Protein AF-A0A820SGH7-F1 (afdb_monomer_lite)

Structure (mmCIF, N/CA/C/O backbone):
data_AF-A0A820SGH7-F1
#
_entry.id   AF-A0A820SGH7-F1
#
loop_
_atom_site.group_PDB
_atom_site.id
_atom_site.type_symbol
_atom_site.label_atom_id
_atom_site.label_alt_id
_atom_site.label_comp_id
_atom_site.label_asym_id
_atom_site.label_entity_id
_atom_site.label_seq_id
_atom_site.pdbx_PDB_ins_code
_atom_site.Cartn_x
_atom_site.Cartn_y
_atom_site.Cartn_z
_atom_site.occupancy
_atom_site.B_iso_or_equiv
_atom_site.auth_seq_id
_atom_site.auth_comp_id
_atom_site.auth_asym_id
_atom_site.auth_atom_id
_atom_site.pdbx_PDB_model_num
ATOM 1 N N . SER A 1 1 ? 9.486 -4.014 30.009 1.00 70.88 1 SER A N 1
ATOM 2 C CA . SER A 1 1 ? 9.478 -5.136 29.054 1.00 70.88 1 SER A CA 1
ATOM 3 C C . SER A 1 1 ? 8.187 -5.031 28.277 1.00 70.88 1 SER A C 1
ATOM 5 O O . SER A 1 1 ? 7.149 -5.001 28.927 1.00 70.88 1 SER A O 1
ATOM 7 N N . TYR A 1 2 ? 8.236 -4.876 26.955 1.00 77.94 2 TYR A N 1
ATOM 8 C CA . TYR A 1 2 ? 7.022 -4.966 26.140 1.00 77.94 2 TYR A CA 1
ATOM 9 C C . TYR A 1 2 ? 6.611 -6.437 26.050 1.00 77.94 2 TYR A C 1
ATOM 11 O O . TYR A 1 2 ? 7.477 -7.302 25.903 1.00 77.94 2 TYR A O 1
ATOM 19 N N . SER A 1 3 ? 5.318 -6.728 26.197 1.00 92.56 3 SER A N 1
ATOM 20 C CA . SER A 1 3 ? 4.805 -8.068 25.912 1.00 92.56 3 SER A CA 1
ATOM 21 C C . SER A 1 3 ? 4.845 -8.329 24.403 1.00 92.56 3 SER A C 1
ATOM 23 O O . SER A 1 3 ? 4.963 -7.395 23.605 1.00 92.56 3 SER A O 1
ATOM 25 N N . GLN A 1 4 ? 4.775 -9.598 24.001 1.00 91.12 4 GLN A N 1
ATOM 26 C CA . GLN A 1 4 ? 4.733 -9.949 22.578 1.00 91.12 4 GLN A CA 1
ATOM 27 C C . GLN A 1 4 ? 3.484 -9.369 21.910 1.00 91.12 4 GLN A C 1
ATOM 29 O O . GLN A 1 4 ? 3.560 -8.884 20.785 1.00 91.12 4 GLN A O 1
ATOM 34 N N . GLU A 1 5 ? 2.370 -9.351 22.635 1.00 90.00 5 GLU A N 1
ATOM 35 C CA . GLU A 1 5 ? 1.099 -8.786 22.195 1.00 90.00 5 GLU A CA 1
ATOM 36 C C . GLU A 1 5 ? 1.243 -7.292 21.888 1.00 90.00 5 GLU A C 1
ATOM 38 O O . GLU A 1 5 ? 0.866 -6.863 20.802 1.00 90.00 5 GLU A O 1
ATOM 43 N N . ASN A 1 6 ? 1.895 -6.526 22.773 1.00 91.50 6 ASN A N 1
ATOM 44 C CA . ASN A 1 6 ? 2.120 -5.095 22.557 1.00 91.50 6 ASN A CA 1
ATOM 45 C C . ASN A 1 6 ? 3.011 -4.829 21.333 1.00 91.50 6 ASN A C 1
ATOM 47 O O . ASN A 1 6 ? 2.828 -3.835 20.641 1.00 91.50 6 ASN A O 1
ATOM 51 N N . ILE A 1 7 ? 3.988 -5.701 21.056 1.00 89.56 7 ILE A N 1
ATOM 52 C CA . ILE A 1 7 ? 4.862 -5.562 19.880 1.00 89.56 7 ILE A CA 1
ATOM 53 C C . ILE A 1 7 ? 4.081 -5.836 18.589 1.00 89.56 7 ILE A C 1
ATOM 55 O O . ILE A 1 7 ? 4.257 -5.124 17.604 1.00 89.56 7 ILE A O 1
ATOM 59 N N . ILE A 1 8 ? 3.223 -6.858 18.579 1.00 87.25 8 ILE A N 1
ATOM 60 C CA . ILE A 1 8 ? 2.391 -7.188 17.414 1.00 87.25 8 ILE A CA 1
ATOM 61 C C . ILE A 1 8 ? 1.393 -6.060 17.140 1.00 87.25 8 ILE A C 1
ATOM 63 O O . ILE A 1 8 ? 1.259 -5.629 15.995 1.00 87.25 8 ILE A O 1
ATOM 67 N N . GLU A 1 9 ? 0.738 -5.555 18.187 1.00 88.50 9 GLU A N 1
ATOM 68 C CA . GLU A 1 9 ? -0.188 -4.426 18.091 1.00 88.50 9 GLU A CA 1
ATOM 69 C C . GLU A 1 9 ? 0.502 -3.174 17.538 1.00 88.50 9 GLU A C 1
ATOM 71 O O . GLU A 1 9 ? -0.051 -2.508 16.663 1.00 88.50 9 GLU A O 1
ATOM 76 N N . GLU A 1 10 ? 1.733 -2.896 17.970 1.00 91.19 10 GLU A N 1
ATOM 77 C CA . GLU A 1 10 ? 2.535 -1.779 17.464 1.00 91.19 10 GLU A CA 1
ATOM 78 C C . GLU A 1 10 ? 2.912 -1.951 15.983 1.00 91.19 10 GLU A C 1
ATOM 80 O O . GLU A 1 10 ? 2.789 -1.018 15.191 1.00 91.19 10 GLU A O 1
ATOM 85 N N . ILE A 1 11 ? 3.323 -3.151 15.560 1.00 89.44 11 ILE A N 1
ATOM 86 C CA . ILE A 1 11 ? 3.648 -3.428 14.148 1.00 89.44 11 ILE A CA 1
ATOM 87 C C . ILE A 1 11 ? 2.409 -3.243 13.259 1.00 89.44 11 ILE A C 1
ATOM 89 O O . ILE A 1 11 ? 2.489 -2.651 12.180 1.00 89.44 11 ILE A O 1
ATOM 93 N N . HIS A 1 12 ? 1.249 -3.719 13.711 1.00 88.81 12 HIS A N 1
ATOM 94 C CA . HIS A 1 12 ? -0.010 -3.540 12.989 1.00 88.81 12 HIS A CA 1
ATOM 95 C C . HIS A 1 12 ? -0.413 -2.063 12.932 1.00 88.81 12 HIS A C 1
ATOM 97 O O . HIS A 1 12 ? -0.755 -1.545 11.867 1.00 88.81 12 HIS A O 1
ATOM 103 N N . SER A 1 13 ? -0.351 -1.379 14.073 1.00 90.38 13 SER A N 1
ATOM 104 C CA . SER A 1 13 ? -0.767 0.016 14.200 1.00 90.38 13 SER A CA 1
ATOM 105 C C . SER A 1 13 ? 0.121 0.956 13.398 1.00 90.38 13 SER A C 1
ATOM 107 O O . SER A 1 13 ? -0.417 1.843 12.739 1.00 90.38 13 SER A O 1
ATOM 109 N N . SER A 1 14 ? 1.437 0.730 13.390 1.00 92.62 14 SER A N 1
ATOM 110 C CA . SER A 1 14 ? 2.383 1.515 12.589 1.00 92.62 14 SER A CA 1
ATOM 111 C C . SER A 1 14 ? 2.150 1.316 11.093 1.00 92.62 14 SER A C 1
ATOM 113 O O . SER A 1 14 ? 2.023 2.295 10.375 1.00 92.62 14 SER A O 1
ATOM 115 N N . THR A 1 15 ? 1.940 0.080 10.625 1.00 91.88 15 THR A N 1
ATOM 116 C CA . THR A 1 15 ? 1.618 -0.184 9.206 1.00 91.88 15 THR A CA 1
ATOM 117 C C . THR A 1 15 ? 0.352 0.556 8.749 1.00 91.88 15 THR A C 1
ATOM 119 O O . THR A 1 15 ? 0.287 1.080 7.638 1.00 91.88 15 THR A O 1
ATOM 122 N N . ILE A 1 16 ? -0.679 0.596 9.599 1.00 92.69 16 ILE A N 1
ATOM 123 C CA . ILE A 1 16 ? -1.921 1.326 9.312 1.00 92.69 16 ILE A CA 1
ATOM 124 C C . ILE A 1 16 ? -1.690 2.836 9.346 1.00 92.69 16 ILE A C 1
ATOM 126 O O . ILE A 1 16 ? -2.223 3.537 8.490 1.00 92.69 16 ILE A O 1
ATOM 130 N N . ALA A 1 17 ? -0.938 3.328 10.333 1.00 93.50 17 ALA A N 1
ATOM 131 C CA . ALA A 1 17 ? -0.625 4.745 10.470 1.00 93.50 17 ALA A CA 1
ATOM 132 C C . ALA A 1 17 ? 0.118 5.259 9.233 1.00 93.50 17 ALA A C 1
ATOM 134 O O . ALA A 1 17 ? -0.384 6.170 8.597 1.00 93.50 17 ALA A O 1
ATOM 135 N N . GLU A 1 18 ? 1.190 4.588 8.812 1.00 94.31 18 GLU A N 1
ATOM 136 C CA . GLU A 1 18 ? 1.958 4.913 7.598 1.00 94.31 18 GLU A CA 1
ATOM 137 C C . GLU A 1 18 ? 1.061 4.960 6.351 1.00 94.31 18 GLU A C 1
ATOM 139 O O . GLU A 1 18 ? 1.111 5.886 5.549 1.00 94.31 18 GLU A O 1
ATOM 144 N N . CYS A 1 19 ? 0.146 3.993 6.201 1.00 93.12 19 CYS A N 1
ATOM 145 C CA . CYS A 1 19 ? -0.798 4.003 5.085 1.00 93.12 19 CYS A CA 1
ATOM 146 C C . CYS A 1 19 ? -1.718 5.237 5.109 1.00 93.12 19 CYS A C 1
ATOM 148 O O . CYS A 1 19 ? -1.980 5.822 4.057 1.00 93.12 19 CYS A O 1
ATOM 150 N N . VAL A 1 20 ? -2.216 5.637 6.280 1.00 94.50 20 VAL A N 1
ATOM 151 C CA . VAL A 1 20 ? -3.072 6.825 6.445 1.00 94.50 20 VAL A CA 1
ATOM 152 C C . VAL A 1 20 ? -2.278 8.112 6.225 1.00 94.50 20 VAL A C 1
ATOM 154 O O . VAL A 1 20 ? -2.748 8.989 5.500 1.00 94.50 20 VAL A O 1
ATOM 157 N N . ASP A 1 21 ? -1.088 8.197 6.802 1.00 95.06 21 ASP A N 1
ATOM 158 C CA . ASP A 1 21 ? -0.222 9.374 6.810 1.00 95.06 21 ASP A CA 1
ATOM 159 C C . ASP A 1 21 ? 0.335 9.694 5.419 1.00 95.06 21 ASP A C 1
ATOM 161 O O . ASP A 1 21 ? 0.454 10.870 5.070 1.00 95.06 21 ASP A O 1
ATOM 165 N N . GLU A 1 22 ? 0.549 8.670 4.590 1.00 94.50 22 GLU A N 1
ATOM 166 C CA . GLU A 1 22 ? 1.011 8.808 3.207 1.00 94.50 22 GLU A CA 1
ATOM 167 C C . GLU A 1 22 ? -0.153 8.999 2.214 1.00 94.50 22 GLU A C 1
ATOM 169 O O . GLU A 1 22 ? -0.116 9.852 1.320 1.00 94.50 22 GLU A O 1
ATOM 174 N N . THR A 1 23 ? -1.236 8.218 2.356 1.00 94.56 23 THR A N 1
ATOM 175 C CA . THR A 1 23 ? -2.300 8.153 1.329 1.00 94.56 23 THR A CA 1
ATOM 176 C C . THR A 1 23 ? -3.552 8.968 1.638 1.00 94.56 23 THR A C 1
ATOM 178 O O . THR A 1 23 ? -4.398 9.148 0.757 1.00 94.56 23 THR A O 1
ATOM 181 N N . ASN A 1 24 ? -3.697 9.455 2.873 1.00 95.00 24 ASN A N 1
ATOM 182 C CA . ASN A 1 24 ? -4.908 10.105 3.383 1.00 95.00 24 ASN A CA 1
ATOM 183 C C . ASN A 1 24 ? -6.170 9.214 3.317 1.00 95.00 24 ASN A C 1
ATOM 185 O O . ASN A 1 24 ? -7.301 9.715 3.250 1.00 95.00 24 ASN A O 1
ATOM 189 N N . VAL A 1 25 ? -6.000 7.886 3.280 1.00 94.19 25 VAL A N 1
ATOM 190 C CA . VAL A 1 25 ? -7.117 6.931 3.321 1.00 94.19 25 VAL A CA 1
ATOM 191 C C . VAL A 1 25 ? -7.883 7.076 4.638 1.00 94.19 25 VAL A C 1
ATOM 193 O O . VAL A 1 25 ? -7.297 7.249 5.704 1.00 94.19 25 VAL A O 1
ATOM 196 N N . ASP A 1 26 ? -9.215 6.991 4.590 1.00 92.81 26 ASP A N 1
ATOM 197 C CA . ASP A 1 26 ? -10.008 6.974 5.820 1.00 92.81 26 ASP A CA 1
ATOM 198 C C . ASP A 1 26 ? -9.708 5.685 6.591 1.00 92.81 26 ASP A C 1
ATOM 200 O O . ASP A 1 26 ? -9.964 4.588 6.087 1.00 92.81 26 ASP A O 1
ATOM 204 N N . ARG A 1 27 ? -9.201 5.804 7.823 1.00 91.56 27 ARG A N 1
ATOM 205 C CA . ARG A 1 27 ? -8.889 4.652 8.679 1.00 91.56 27 ARG A CA 1
ATOM 206 C C . ARG A 1 27 ? -10.085 3.712 8.843 1.00 91.56 27 ARG A C 1
ATOM 208 O O . ARG A 1 27 ? -9.890 2.503 8.879 1.00 91.56 27 ARG A O 1
ATOM 215 N N . ASN A 1 28 ? -11.311 4.236 8.877 1.00 92.00 28 ASN A N 1
ATOM 216 C CA . ASN A 1 28 ? -12.525 3.420 9.010 1.00 92.00 28 ASN A CA 1
ATOM 217 C C . ASN A 1 28 ? -12.874 2.642 7.734 1.00 92.00 28 ASN A C 1
ATOM 219 O O . ASN A 1 28 ? -13.676 1.712 7.777 1.00 92.00 28 ASN A O 1
ATOM 223 N N . SER A 1 29 ? -12.294 3.018 6.593 1.00 92.81 29 SER A N 1
ATOM 224 C CA . SER A 1 29 ? -12.441 2.268 5.344 1.00 92.81 29 SER A CA 1
ATOM 225 C C . SER A 1 29 ? -11.508 1.061 5.266 1.00 92.81 29 SER A C 1
ATOM 227 O O . SER A 1 29 ? -11.745 0.165 4.453 1.00 92.81 29 SER A O 1
ATOM 229 N N . LEU A 1 30 ? -10.449 1.026 6.086 1.00 91.00 30 LEU A N 1
ATOM 230 C CA . LEU A 1 30 ? -9.514 -0.090 6.141 1.00 91.00 30 LEU A CA 1
ATOM 231 C C . LEU A 1 30 ? -10.194 -1.286 6.811 1.00 91.00 30 LEU A C 1
ATOM 233 O O . LEU A 1 30 ? -10.670 -1.215 7.940 1.00 91.00 30 LEU A O 1
ATOM 237 N N . LEU A 1 31 ? -10.222 -2.417 6.114 1.00 85.12 31 LEU A N 1
ATOM 238 C CA . LEU A 1 31 ? -10.896 -3.643 6.543 1.00 85.12 31 LEU A CA 1
ATOM 239 C C . LEU A 1 31 ? -9.997 -4.469 7.478 1.00 85.12 31 LEU A C 1
ATOM 241 O O . LEU A 1 31 ? -9.745 -5.650 7.228 1.00 85.12 31 LEU A O 1
ATOM 245 N N . VAL A 1 32 ? -9.486 -3.836 8.538 1.00 76.69 32 VAL A N 1
ATOM 246 C CA . VAL A 1 32 ? -8.403 -4.361 9.389 1.00 76.69 32 VAL A CA 1
ATOM 247 C C . VAL A 1 32 ? -8.754 -5.724 9.999 1.00 76.69 32 VAL A C 1
ATOM 249 O O . VAL A 1 32 ? -7.968 -6.660 9.883 1.00 76.69 32 VAL A O 1
ATOM 252 N N . ASP A 1 33 ? -9.969 -5.882 10.528 1.00 70.38 33 ASP A N 1
ATOM 253 C CA . ASP A 1 33 ? -10.383 -7.092 11.261 1.00 70.38 33 ASP A CA 1
ATOM 254 C C . ASP A 1 33 ? -10.600 -8.334 10.381 1.00 70.38 33 ASP A C 1
ATOM 256 O O . ASP A 1 33 ? -10.635 -9.457 10.879 1.00 70.38 33 ASP A O 1
ATOM 260 N N . SER A 1 34 ? -10.775 -8.157 9.069 1.00 63.91 34 SER A N 1
ATOM 261 C CA . SER A 1 34 ? -11.096 -9.259 8.144 1.00 63.91 34 SER A CA 1
ATOM 262 C C . SER A 1 34 ? -10.057 -9.469 7.049 1.00 63.91 34 SER A C 1
ATOM 264 O O . SER A 1 34 ? -10.140 -10.445 6.304 1.00 63.91 34 SER A O 1
ATOM 266 N N . SER A 1 35 ? -9.125 -8.526 6.894 1.00 66.50 35 SER A N 1
ATOM 267 C CA . SER A 1 35 ? -8.295 -8.427 5.694 1.00 66.50 35 SER A CA 1
ATOM 268 C C . SER A 1 35 ? -6.878 -7.905 5.935 1.00 66.50 35 SER A C 1
ATOM 270 O O . SER A 1 35 ? -6.151 -7.760 4.954 1.00 66.50 35 SER A O 1
ATOM 272 N N . PHE A 1 36 ? -6.472 -7.628 7.181 1.00 79.44 36 PHE A N 1
ATOM 273 C CA . PHE A 1 36 ? -5.064 -7.389 7.498 1.00 79.44 36 PHE A CA 1
ATOM 274 C C . PHE A 1 36 ? -4.351 -8.722 7.696 1.00 79.44 36 PHE A C 1
ATOM 276 O O . PHE A 1 36 ? -4.705 -9.499 8.583 1.00 79.44 36 PHE A O 1
ATOM 283 N N . TYR A 1 37 ? -3.327 -8.990 6.896 1.00 81.56 37 TYR A N 1
ATOM 284 C CA . TYR A 1 37 ? -2.474 -10.153 7.112 1.00 81.56 37 TYR A CA 1
ATOM 285 C C . TYR A 1 37 ? -1.047 -9.888 6.650 1.00 81.56 37 TYR A C 1
ATOM 287 O O . TYR A 1 37 ? -0.808 -9.214 5.645 1.00 81.56 37 TYR A O 1
ATOM 295 N N . VAL A 1 38 ? -0.098 -10.451 7.397 1.00 84.81 38 VAL A N 1
ATOM 296 C CA . VAL A 1 38 ? 1.318 -10.455 7.032 1.00 84.81 38 VAL A CA 1
ATOM 297 C C . VAL A 1 38 ? 1.510 -11.424 5.868 1.00 84.81 38 VAL A C 1
ATOM 299 O O . VAL A 1 38 ? 1.183 -12.606 5.970 1.00 84.81 38 VAL A O 1
ATOM 302 N N . LEU A 1 39 ? 2.039 -10.916 4.759 1.00 84.88 39 LEU A N 1
ATOM 303 C CA . LEU A 1 39 ? 2.363 -11.678 3.556 1.00 84.88 39 LEU A CA 1
ATOM 304 C C . LEU A 1 39 ? 3.708 -12.389 3.701 1.00 84.88 39 LEU A C 1
ATOM 306 O O . LEU A 1 39 ? 3.828 -13.578 3.412 1.00 84.88 39 LEU A O 1
ATOM 310 N N . ALA A 1 40 ? 4.736 -11.651 4.119 1.00 83.00 40 ALA A N 1
ATOM 311 C CA . ALA A 1 40 ? 6.094 -12.161 4.247 1.00 83.00 40 ALA A CA 1
ATOM 312 C C . ALA A 1 40 ? 6.958 -11.268 5.135 1.00 83.00 40 ALA A C 1
ATOM 314 O O . ALA A 1 40 ? 6.634 -10.120 5.420 1.00 83.00 40 ALA A O 1
ATOM 315 N N . ILE A 1 41 ? 8.118 -11.806 5.504 1.00 86.56 41 ILE A N 1
ATOM 316 C CA . ILE A 1 41 ? 9.245 -11.017 5.991 1.00 86.56 41 ILE A CA 1
ATOM 317 C C . ILE A 1 41 ? 10.313 -11.052 4.902 1.00 86.56 41 ILE A C 1
ATOM 319 O O . ILE A 1 41 ? 10.863 -12.114 4.596 1.00 86.56 41 ILE A O 1
ATOM 323 N N . THR A 1 42 ? 10.593 -9.901 4.301 1.00 85.19 42 THR A N 1
ATOM 324 C CA . THR A 1 42 ? 11.603 -9.755 3.247 1.00 85.19 42 THR A CA 1
ATOM 325 C C . THR A 1 42 ? 12.881 -9.152 3.827 1.00 85.19 42 THR A C 1
ATOM 327 O O . THR A 1 42 ? 12.880 -8.583 4.917 1.00 85.19 42 THR A O 1
ATOM 330 N N . ARG A 1 43 ? 14.017 -9.315 3.140 1.00 85.31 43 ARG A N 1
ATOM 331 C CA . ARG A 1 43 ? 15.284 -8.670 3.515 1.00 85.31 43 ARG A CA 1
ATOM 332 C C . ARG A 1 43 ? 15.845 -7.928 2.322 1.00 85.31 43 ARG A C 1
ATOM 334 O O . ARG A 1 43 ? 16.131 -8.539 1.293 1.00 85.31 43 ARG A O 1
ATOM 341 N N . ASN A 1 44 ? 16.061 -6.629 2.479 1.00 79.56 44 ASN A N 1
ATOM 342 C CA . ASN A 1 44 ? 16.696 -5.832 1.443 1.00 79.56 44 ASN A CA 1
ATOM 343 C C . ASN A 1 44 ? 18.223 -5.938 1.566 1.00 79.56 44 ASN A C 1
ATOM 345 O O . ASN A 1 44 ? 18.842 -5.303 2.422 1.00 79.56 44 ASN A O 1
ATOM 349 N N . LEU A 1 45 ? 18.847 -6.745 0.704 1.00 81.62 45 LEU A N 1
ATOM 350 C CA . LEU A 1 45 ? 20.303 -6.942 0.707 1.00 81.62 45 LEU A CA 1
ATOM 351 C C . LEU A 1 45 ? 21.077 -5.659 0.368 1.00 81.62 45 LEU A C 1
ATOM 353 O O . LEU A 1 45 ? 22.195 -5.487 0.847 1.00 81.62 45 LEU A O 1
ATOM 357 N N . ASN A 1 46 ? 20.462 -4.722 -0.362 1.00 80.81 46 ASN A N 1
ATOM 358 C CA . ASN A 1 46 ? 21.061 -3.418 -0.661 1.00 80.81 46 ASN A CA 1
ATOM 359 C C . ASN A 1 46 ? 21.050 -2.469 0.553 1.00 80.81 46 ASN A C 1
ATOM 361 O O . ASN A 1 46 ? 21.715 -1.440 0.530 1.00 80.81 46 ASN A O 1
ATOM 365 N N . GLN A 1 47 ? 20.316 -2.811 1.617 1.00 77.88 47 GLN A N 1
ATOM 366 C CA . GLN A 1 47 ? 20.248 -2.066 2.879 1.00 77.88 47 GLN A CA 1
ATOM 367 C C . GLN A 1 47 ? 20.763 -2.920 4.043 1.00 77.88 47 GLN A C 1
ATOM 369 O O . GLN A 1 47 ? 20.095 -3.079 5.065 1.00 77.88 47 GLN A O 1
ATOM 374 N N . TYR A 1 48 ? 21.941 -3.527 3.871 1.00 85.50 48 TYR A N 1
ATOM 375 C CA . TYR A 1 48 ? 22.601 -4.352 4.894 1.00 85.50 48 TYR A CA 1
ATOM 376 C C . TYR A 1 48 ? 21.738 -5.519 5.419 1.00 85.50 48 TYR A C 1
ATOM 378 O O . TYR A 1 48 ? 21.925 -5.990 6.538 1.00 85.50 48 TYR A O 1
ATOM 386 N N . GLY A 1 49 ? 20.772 -5.993 4.623 1.00 83.31 49 GLY A N 1
ATOM 387 C CA . GLY A 1 49 ? 19.888 -7.094 5.004 1.00 83.31 49 GLY A CA 1
ATOM 388 C C . GLY A 1 49 ? 18.828 -6.726 6.045 1.00 83.31 49 GLY A C 1
ATOM 389 O O . GLY A 1 49 ? 18.317 -7.637 6.716 1.00 83.31 49 GLY A O 1
ATOM 390 N N . ARG A 1 50 ? 18.495 -5.430 6.187 1.00 85.81 50 ARG A N 1
ATOM 391 C CA . ARG A 1 50 ? 17.402 -4.957 7.050 1.00 85.81 50 ARG A CA 1
ATOM 392 C C . ARG A 1 50 ? 16.108 -5.712 6.699 1.00 85.81 50 ARG A C 1
ATOM 394 O O . ARG A 1 50 ? 15.753 -5.763 5.516 1.00 85.81 50 ARG A O 1
ATOM 401 N N . PRO A 1 51 ? 15.446 -6.345 7.685 1.00 86.94 51 PRO A N 1
ATOM 402 C CA . PRO A 1 51 ? 14.180 -7.014 7.450 1.00 86.94 51 PRO A CA 1
ATOM 403 C C . PRO A 1 51 ? 13.040 -5.998 7.331 1.00 86.94 51 PRO A C 1
ATOM 405 O O . PRO A 1 51 ? 13.030 -4.998 8.052 1.00 86.94 51 PRO A O 1
ATOM 408 N N . SER A 1 52 ? 12.075 -6.311 6.473 1.00 87.06 52 SER A N 1
ATOM 409 C CA . SER A 1 52 ? 10.804 -5.600 6.325 1.00 87.06 52 SER A CA 1
ATOM 410 C C . SER A 1 52 ? 9.654 -6.589 6.483 1.00 87.06 52 SER A C 1
ATOM 412 O O . SER A 1 52 ? 9.735 -7.721 5.999 1.00 87.06 52 SER A O 1
ATOM 414 N N . VAL A 1 53 ? 8.604 -6.179 7.194 1.00 88.75 53 VAL A N 1
ATOM 415 C CA . VAL A 1 53 ? 7.359 -6.947 7.309 1.00 88.75 53 VAL A CA 1
ATOM 416 C C . VAL A 1 53 ? 6.422 -6.454 6.219 1.00 88.75 53 VAL A C 1
ATOM 418 O O . VAL A 1 53 ? 6.041 -5.289 6.208 1.00 88.75 53 VAL A O 1
ATOM 421 N N . GLU A 1 54 ? 6.064 -7.342 5.304 1.00 89.44 54 GLU A N 1
ATOM 422 C CA . GLU A 1 54 ? 5.157 -7.040 4.205 1.00 89.44 54 GLU A CA 1
ATOM 423 C C . GLU A 1 54 ? 3.739 -7.429 4.604 1.00 89.44 54 GLU A C 1
ATOM 425 O O . GLU A 1 54 ? 3.493 -8.588 4.945 1.00 89.44 54 GLU A O 1
ATOM 430 N N . SER A 1 55 ? 2.801 -6.489 4.526 1.00 89.56 55 SER A N 1
ATOM 431 C CA . SER A 1 55 ? 1.404 -6.702 4.918 1.00 89.56 55 SER A CA 1
ATOM 432 C C . SER A 1 55 ? 0.456 -6.369 3.772 1.00 89.56 55 SER A C 1
ATOM 434 O O . SER A 1 55 ? 0.735 -5.497 2.950 1.00 89.56 55 SER A O 1
ATOM 436 N N . CYS A 1 56 ? -0.683 -7.058 3.716 1.00 88.94 56 CYS A N 1
ATOM 437 C CA . CYS A 1 56 ? -1.780 -6.713 2.820 1.00 88.94 56 CYS A CA 1
ATOM 438 C C . CYS A 1 56 ? -2.862 -5.957 3.593 1.00 88.94 56 CYS A C 1
ATOM 440 O O . CYS A 1 56 ? -3.294 -6.396 4.657 1.00 88.94 56 CYS A O 1
ATOM 442 N N . LEU A 1 57 ? -3.307 -4.837 3.026 1.00 90.31 57 LEU A N 1
ATOM 443 C CA . LEU A 1 57 ? -4.419 -4.029 3.509 1.00 90.31 57 LEU A CA 1
ATOM 444 C C . LEU A 1 57 ? -5.499 -3.995 2.428 1.00 90.31 57 LEU A C 1
ATOM 446 O O . LEU A 1 57 ? -5.204 -3.825 1.244 1.00 90.31 57 LEU A O 1
ATOM 450 N N . ARG A 1 58 ? -6.763 -4.119 2.833 1.00 91.81 58 ARG A N 1
ATOM 451 C CA . ARG A 1 58 ? -7.915 -3.891 1.953 1.00 91.81 58 ARG A CA 1
ATOM 452 C C . ARG A 1 58 ? -8.689 -2.683 2.448 1.00 91.81 58 ARG A C 1
ATOM 454 O O . ARG A 1 58 ? -8.820 -2.486 3.652 1.00 91.81 58 ARG A O 1
ATOM 461 N N . THR A 1 59 ? -9.230 -1.914 1.514 1.00 93.31 59 THR A N 1
ATOM 462 C CA . THR A 1 59 ? -10.123 -0.790 1.795 1.00 93.31 59 THR A CA 1
ATOM 463 C C . THR A 1 59 ? -11.448 -0.984 1.065 1.00 93.31 59 THR A C 1
ATOM 465 O O . THR A 1 59 ? -11.496 -1.635 0.017 1.00 93.31 59 THR A O 1
ATOM 468 N N . SER A 1 60 ? -12.528 -0.448 1.629 1.00 94.62 60 SER A N 1
ATOM 469 C CA . SER A 1 60 ? -13.815 -0.309 0.943 1.00 94.62 60 SER A CA 1
ATOM 470 C C . SER A 1 60 ? -13.833 0.831 -0.083 1.00 94.62 60 SER A C 1
ATOM 472 O O . SER A 1 60 ? -14.755 0.885 -0.895 1.00 94.62 60 SER A O 1
ATOM 474 N N . MET A 1 61 ? -12.831 1.717 -0.074 1.00 95.44 61 MET A N 1
ATOM 475 C CA . MET A 1 61 ? -12.712 2.815 -1.031 1.00 95.44 61 MET A CA 1
ATOM 476 C C . MET A 1 61 ? -12.334 2.309 -2.423 1.00 95.44 61 MET A C 1
ATOM 478 O O . MET A 1 61 ? -11.486 1.431 -2.599 1.00 95.44 61 MET A O 1
ATOM 482 N N . THR A 1 62 ? -12.928 2.921 -3.437 1.00 96.38 62 THR A N 1
ATOM 483 C CA . THR A 1 62 ? -12.504 2.774 -4.827 1.00 96.38 62 THR A CA 1
ATOM 484 C C . THR A 1 62 ? -11.195 3.523 -5.081 1.00 96.38 62 THR A C 1
ATOM 486 O O . THR A 1 62 ? -10.827 4.453 -4.359 1.00 96.38 62 THR A O 1
ATOM 489 N N . SER A 1 63 ? -10.500 3.173 -6.167 1.00 96.69 63 SER A N 1
ATOM 490 C CA . SER A 1 63 ? -9.299 3.901 -6.597 1.00 96.69 63 SER A CA 1
ATOM 491 C C . SER A 1 63 ? -9.566 5.387 -6.855 1.00 96.69 63 SER A C 1
ATOM 493 O O . SER A 1 63 ? -8.710 6.222 -6.578 1.00 96.69 63 SER A O 1
ATOM 495 N N . HIS A 1 64 ? -10.761 5.738 -7.342 1.00 97.19 64 HIS A N 1
ATOM 496 C CA . HIS A 1 64 ? -11.137 7.130 -7.577 1.00 97.19 64 HIS A CA 1
ATOM 497 C C . HIS A 1 64 ? -11.262 7.922 -6.272 1.00 97.19 64 HIS A C 1
ATOM 499 O O . HIS A 1 64 ? -10.691 9.005 -6.158 1.00 97.19 64 HIS A O 1
ATOM 505 N N . GLU A 1 65 ? -11.966 7.377 -5.279 1.00 97.38 65 GLU A N 1
ATOM 506 C CA . GLU A 1 65 ? -12.132 8.035 -3.978 1.00 97.38 65 GLU A CA 1
ATOM 507 C C . GLU A 1 65 ? -10.791 8.165 -3.248 1.00 97.38 65 GLU A C 1
ATOM 509 O O . GLU A 1 65 ? -10.508 9.207 -2.656 1.00 97.38 65 GLU A O 1
ATOM 514 N N . LEU A 1 66 ? -9.931 7.142 -3.331 1.00 96.75 66 LEU A N 1
ATOM 515 C CA . LEU A 1 66 ? -8.596 7.202 -2.739 1.00 96.75 66 LEU A CA 1
ATOM 516 C C . LEU A 1 66 ? -7.706 8.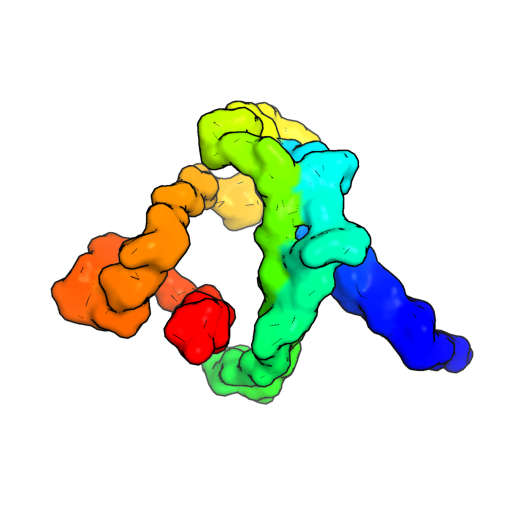238 -3.440 1.00 96.75 66 LEU A C 1
ATOM 518 O O . LEU A 1 66 ? -7.033 9.012 -2.767 1.00 96.75 66 LEU A O 1
ATOM 522 N N . GLN A 1 67 ? -7.758 8.333 -4.773 1.00 97.25 67 GLN A N 1
ATOM 523 C CA . GLN A 1 67 ? -7.050 9.386 -5.507 1.00 97.25 67 GLN A CA 1
ATOM 524 C C . GLN A 1 67 ? -7.516 10.783 -5.082 1.00 97.25 67 GLN A C 1
ATOM 526 O O . GLN A 1 67 ? -6.694 11.680 -4.906 1.00 97.25 67 GLN A O 1
ATOM 531 N N . GLN A 1 68 ? -8.828 10.983 -4.916 1.00 96.06 68 GLN A N 1
ATOM 532 C CA . GLN A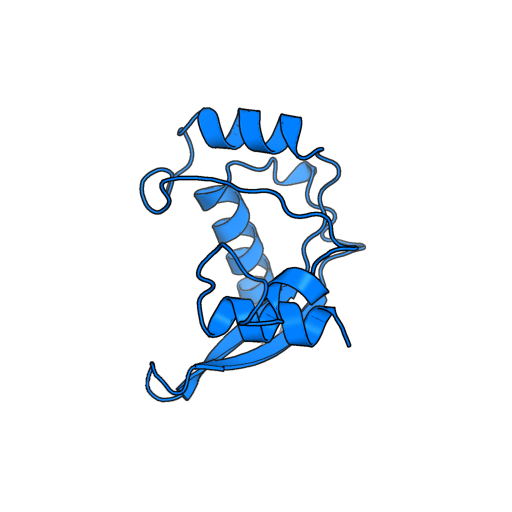 1 68 ? -9.373 12.261 -4.457 1.00 96.06 68 GLN A CA 1
ATOM 533 C C . GLN A 1 68 ? -8.848 12.627 -3.068 1.00 96.06 68 GLN A C 1
ATOM 535 O O . GLN A 1 68 ? -8.467 13.776 -2.863 1.00 96.06 68 GLN A O 1
ATOM 540 N N . ARG A 1 69 ? -8.781 11.661 -2.142 1.00 95.44 69 ARG A N 1
ATOM 541 C CA . ARG A 1 69 ? -8.212 11.855 -0.799 1.00 95.44 69 ARG A CA 1
ATOM 542 C C . ARG A 1 69 ? -6.725 12.194 -0.841 1.00 95.44 69 ARG A C 1
ATOM 544 O O . ARG A 1 69 ? -6.331 13.183 -0.227 1.00 95.44 69 ARG A O 1
ATOM 551 N N . TYR A 1 70 ? -5.931 11.430 -1.587 1.00 96.19 70 TYR A N 1
ATOM 552 C CA . TYR A 1 70 ? -4.494 11.671 -1.751 1.00 96.19 70 TYR A CA 1
ATOM 553 C C . TYR A 1 70 ? -4.213 13.075 -2.306 1.00 96.19 70 TYR A C 1
ATOM 555 O O . TYR A 1 70 ? -3.327 13.780 -1.827 1.00 96.19 70 TYR A O 1
ATOM 563 N N . ASN A 1 71 ? -5.023 13.531 -3.267 1.00 95.44 71 ASN A N 1
ATOM 564 C CA . ASN A 1 71 ? -4.888 14.851 -3.887 1.00 95.44 71 ASN A CA 1
ATOM 565 C C . ASN A 1 71 ? -5.235 16.024 -2.957 1.00 95.44 71 ASN A C 1
ATOM 567 O O . ASN A 1 71 ? -4.926 17.163 -3.305 1.00 95.44 71 ASN A O 1
ATOM 571 N N . LEU A 1 72 ? -5.873 15.784 -1.805 1.00 93.88 72 LEU A N 1
ATOM 572 C CA . LEU A 1 72 ? -6.088 16.843 -0.816 1.00 93.88 72 LEU A CA 1
ATOM 573 C C . LEU A 1 72 ? -4.763 17.325 -0.223 1.00 93.88 72 LEU A C 1
ATOM 575 O O . LEU A 1 72 ? -4.681 18.491 0.154 1.00 93.88 72 LEU A O 1
ATOM 579 N N . GLN A 1 73 ? -3.745 16.453 -0.174 1.00 91.12 73 GLN A N 1
ATOM 580 C CA . GLN A 1 73 ? -2.398 16.780 0.311 1.00 91.12 73 GLN A CA 1
ATOM 581 C C . GLN A 1 73 ? -2.424 17.391 1.726 1.00 91.12 73 GLN A C 1
ATOM 583 O O . GLN A 1 73 ? -1.660 18.294 2.056 1.00 91.12 73 GLN A O 1
ATOM 588 N N . THR A 1 74 ? -3.365 16.927 2.554 1.00 90.25 74 THR A N 1
ATOM 589 C CA . THR A 1 74 ? -3.562 17.368 3.945 1.00 90.25 74 THR A CA 1
ATOM 590 C C . THR A 1 74 ? -2.965 16.401 4.964 1.00 90.25 74 THR A C 1
ATOM 592 O O . THR A 1 74 ? -2.996 16.692 6.158 1.00 90.25 74 THR A O 1
ATOM 595 N N . GLN A 1 75 ? -2.510 15.233 4.512 1.00 91.44 75 GLN A N 1
ATOM 596 C CA . GLN A 1 75 ? -1.907 14.191 5.334 1.00 91.44 75 GLN A CA 1
ATOM 597 C C . GLN A 1 75 ? -0.471 14.552 5.753 1.00 91.44 75 GLN A C 1
ATOM 599 O O . GLN A 1 75 ? 0.164 15.400 5.124 1.00 91.44 75 GLN A O 1
ATOM 604 N N . SER A 1 76 ? 0.019 13.949 6.840 1.00 83.62 76 SER A N 1
ATOM 605 C CA . SER A 1 76 ? 1.300 14.289 7.483 1.00 83.62 76 SER A CA 1
ATOM 606 C C . SER A 1 76 ? 2.502 14.117 6.560 1.00 83.62 76 SER A C 1
ATOM 608 O O . SER A 1 76 ? 3.412 14.941 6.626 1.00 83.62 76 SER A O 1
ATOM 610 N N . GLU A 1 77 ? 2.476 13.119 5.677 1.00 90.31 77 GLU A N 1
ATOM 611 C CA . GLU A 1 77 ? 3.592 12.758 4.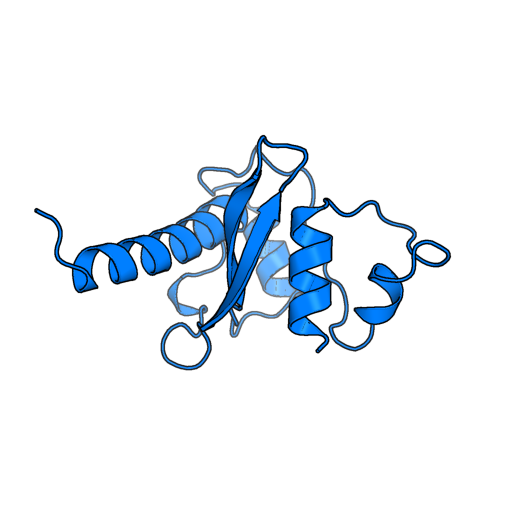792 1.00 90.31 77 GLU A CA 1
ATOM 612 C C . GLU A 1 77 ? 3.303 13.082 3.319 1.00 90.31 77 GLU A C 1
ATOM 614 O O . GLU A 1 77 ? 3.965 12.597 2.410 1.00 90.31 77 GLU A O 1
ATOM 619 N N . ALA A 1 78 ? 2.368 14.005 3.049 1.00 85.00 78 ALA A N 1
ATOM 620 C CA . ALA A 1 78 ? 1.970 14.392 1.687 1.00 85.00 78 ALA A CA 1
ATOM 621 C C . ALA A 1 78 ? 3.129 14.842 0.764 1.00 85.00 78 ALA A C 1
ATOM 623 O O . ALA A 1 78 ? 2.947 14.951 -0.443 1.00 85.00 78 ALA A O 1
ATOM 624 N N . PHE A 1 79 ? 4.308 15.135 1.317 1.00 88.19 79 PHE A N 1
ATOM 625 C CA . PHE A 1 79 ? 5.494 15.575 0.586 1.00 88.19 79 PHE A CA 1
ATOM 626 C C . PHE A 1 79 ? 6.473 14.445 0.218 1.00 88.19 79 PHE A C 1
ATOM 628 O O . PHE A 1 79 ? 7.436 14.720 -0.504 1.00 88.19 79 PHE A O 1
ATOM 635 N N . GLU A 1 80 ? 6.293 13.218 0.721 1.00 90.62 80 GLU A N 1
ATOM 636 C CA . GLU A 1 80 ? 7.246 12.119 0.509 1.00 90.62 80 GLU A CA 1
ATOM 637 C C . GLU A 1 80 ? 7.102 11.469 -0.871 1.00 90.62 80 GLU A C 1
ATOM 639 O O . GLU A 1 80 ? 8.105 11.216 -1.551 1.00 90.62 80 GLU A O 1
ATOM 644 N N . SER A 1 81 ? 5.865 11.269 -1.332 1.00 92.75 81 SER A N 1
ATOM 645 C CA . SER A 1 81 ? 5.562 10.839 -2.698 1.00 92.75 81 SER A CA 1
ATOM 646 C C . SER A 1 81 ? 5.047 11.974 -3.577 1.00 92.75 81 SER A C 1
ATOM 648 O O . SER A 1 81 ? 4.487 12.969 -3.129 1.00 92.75 81 SER A O 1
ATOM 650 N N . THR A 1 82 ? 5.245 11.819 -4.886 1.00 91.62 82 THR A N 1
ATOM 651 C CA . THR A 1 82 ? 4.805 12.794 -5.896 1.00 91.62 82 THR A CA 1
ATOM 652 C C . THR A 1 82 ? 3.576 12.339 -6.676 1.00 91.62 82 THR A C 1
ATOM 654 O O . THR A 1 82 ? 2.947 13.144 -7.364 1.00 91.62 82 THR A O 1
ATOM 657 N N . GLU A 1 83 ? 3.249 11.048 -6.622 1.00 92.31 83 GLU A N 1
ATOM 658 C CA . GLU A 1 83 ? 2.145 10.458 -7.363 1.00 92.31 83 GLU A CA 1
ATOM 659 C C . GLU A 1 83 ? 1.614 9.189 -6.688 1.00 92.31 83 GLU A C 1
ATOM 661 O O . GLU A 1 83 ? 2.370 8.377 -6.156 1.00 92.31 83 GLU A O 1
ATOM 666 N N . LEU A 1 84 ? 0.302 8.977 -6.820 1.00 93.88 84 LEU A N 1
ATOM 667 C CA . LEU A 1 84 ? -0.364 7.718 -6.507 1.00 93.88 84 LEU A CA 1
ATOM 668 C C . LEU A 1 84 ? -0.821 7.058 -7.812 1.00 93.88 84 LEU A C 1
ATOM 670 O O . LEU A 1 84 ? -1.466 7.690 -8.650 1.00 93.88 84 LEU A O 1
ATOM 674 N N . LYS A 1 85 ? -0.480 5.780 -8.000 1.00 92.19 85 LYS A N 1
ATOM 675 C CA . LYS A 1 85 ? -0.840 4.995 -9.189 1.00 92.19 85 LYS A CA 1
ATOM 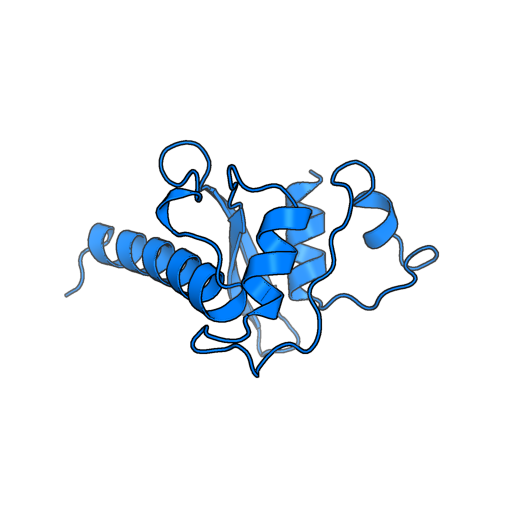676 C C . LYS A 1 85 ? -1.582 3.731 -8.796 1.00 92.19 85 LYS A C 1
ATOM 678 O O . LYS A 1 85 ? -1.232 3.061 -7.830 1.00 92.19 85 LYS A O 1
ATOM 683 N N . PHE A 1 86 ? -2.570 3.371 -9.607 1.00 93.69 86 PHE A N 1
ATOM 684 C CA . PHE A 1 86 ? -3.367 2.165 -9.419 1.00 93.69 86 PHE A CA 1
ATOM 685 C C . PHE A 1 86 ? -3.052 1.150 -10.506 1.00 93.69 86 PHE A C 1
ATOM 687 O O . PHE A 1 86 ? -3.084 1.475 -11.694 1.00 93.69 86 PHE A O 1
ATOM 694 N N . TRP A 1 87 ? -2.795 -0.090 -10.096 1.00 91.31 87 TRP A N 1
ATOM 695 C CA . TRP A 1 87 ? -2.579 -1.200 -11.012 1.00 91.31 87 TRP A CA 1
ATOM 696 C C . TRP A 1 87 ? -3.628 -2.294 -10.793 1.00 91.31 87 TRP A C 1
ATOM 698 O O . TRP A 1 87 ? -3.894 -2.655 -9.644 1.00 91.31 87 TRP A O 1
ATOM 708 N N . PRO A 1 88 ? -4.238 -2.846 -11.857 1.00 91.25 88 PRO A N 1
ATOM 709 C CA . PRO A 1 88 ? -5.170 -3.957 -11.712 1.00 91.25 88 PRO A CA 1
ATOM 710 C C . PRO A 1 88 ? -4.484 -5.186 -11.105 1.00 91.25 88 PRO A C 1
ATOM 712 O O . PRO A 1 88 ? -3.449 -5.629 -11.604 1.00 91.25 88 PRO A O 1
ATOM 715 N N . LEU A 1 89 ? -5.087 -5.782 -10.069 1.00 89.06 89 LEU A N 1
ATOM 716 C CA . LEU A 1 89 ? -4.538 -6.973 -9.402 1.00 89.06 89 LEU A CA 1
ATOM 717 C C . LEU A 1 89 ? -4.309 -8.136 -10.382 1.00 89.06 89 LEU A C 1
ATOM 719 O O . LEU A 1 89 ? -3.293 -8.819 -10.321 1.00 89.06 89 LEU A O 1
ATOM 723 N N . ASN A 1 90 ? -5.212 -8.318 -11.351 1.00 89.94 90 ASN A N 1
ATOM 724 C CA . ASN A 1 90 ? -5.099 -9.352 -12.385 1.00 89.94 90 ASN A CA 1
ATOM 725 C C . ASN A 1 90 ? -3.972 -9.108 -13.405 1.00 89.94 90 ASN A C 1
ATOM 727 O O . ASN A 1 90 ? -3.782 -9.932 -14.294 1.00 89.94 90 ASN A O 1
ATOM 731 N N . LYS A 1 91 ? -3.256 -7.984 -13.303 1.00 89.38 91 LYS A N 1
ATOM 732 C CA . LYS A 1 91 ? -2.111 -7.621 -14.143 1.00 89.38 91 LYS A CA 1
ATOM 733 C C . LYS A 1 91 ? -0.811 -7.484 -13.347 1.00 89.38 91 LYS A C 1
ATOM 735 O O . LYS A 1 91 ? 0.157 -6.936 -13.865 1.00 89.38 91 LYS A O 1
ATOM 740 N N . ILE A 1 92 ? -0.754 -7.943 -12.092 1.00 88.12 92 ILE A N 1
ATOM 741 C CA . ILE A 1 92 ? 0.477 -7.865 -11.280 1.00 88.12 92 ILE A CA 1
ATOM 742 C C . ILE A 1 92 ? 1.640 -8.613 -11.950 1.00 88.12 92 ILE A C 1
ATOM 744 O O . ILE A 1 92 ? 2.773 -8.138 -11.907 1.00 88.12 92 ILE A O 1
ATOM 748 N N . SER A 1 93 ? 1.369 -9.729 -12.634 1.00 86.88 93 SER A N 1
ATOM 749 C CA . SER A 1 93 ? 2.379 -10.482 -13.392 1.00 86.88 93 SER A CA 1
ATOM 750 C C . SER A 1 93 ? 3.126 -9.630 -14.418 1.00 86.88 93 SER A C 1
ATOM 752 O O . SER A 1 93 ? 4.311 -9.859 -14.652 1.00 86.88 93 SER A O 1
ATOM 754 N N . ASP A 1 94 ? 2.458 -8.628 -14.991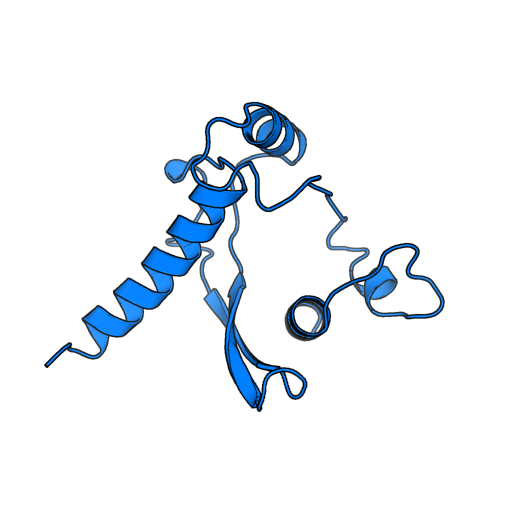 1.00 87.25 94 ASP A N 1
ATOM 755 C CA . ASP A 1 94 ? 3.037 -7.743 -16.002 1.00 87.25 94 ASP A CA 1
ATOM 756 C C . ASP A 1 94 ? 4.111 -6.832 -15.392 1.00 87.25 94 ASP A C 1
ATOM 758 O O . ASP A 1 94 ? 5.054 -6.457 -16.088 1.00 87.25 94 ASP A O 1
ATOM 762 N N . LEU A 1 95 ? 3.989 -6.509 -14.094 1.00 85.00 95 LEU A N 1
ATOM 763 C CA . LEU A 1 95 ? 4.961 -5.709 -13.339 1.00 85.00 95 LEU A CA 1
ATOM 764 C C . LEU A 1 95 ? 6.196 -6.507 -12.925 1.00 85.00 95 LEU A C 1
ATOM 766 O O . LEU A 1 95 ? 7.279 -5.940 -12.778 1.00 85.00 95 LEU A O 1
ATOM 770 N N . LEU A 1 96 ? 6.029 -7.815 -12.727 1.00 86.25 96 LEU A N 1
ATOM 771 C CA . LEU A 1 96 ? 7.099 -8.729 -12.328 1.00 86.25 96 LEU A CA 1
ATOM 772 C C . LEU A 1 96 ? 7.962 -9.184 -13.509 1.00 86.25 96 LEU A C 1
ATOM 774 O O . LEU A 1 96 ? 9.009 -9.789 -13.295 1.00 86.25 96 LEU A O 1
ATOM 778 N N . ASN A 1 97 ? 7.539 -8.915 -14.746 1.00 83.94 97 ASN A N 1
ATOM 779 C CA . ASN A 1 97 ? 8.299 -9.243 -15.941 1.00 83.94 97 ASN A CA 1
ATOM 780 C C . ASN A 1 97 ? 9.119 -8.020 -16.403 1.00 83.94 97 ASN A C 1
ATOM 782 O O . ASN A 1 97 ? 8.563 -7.096 -16.998 1.00 83.94 97 ASN A O 1
ATOM 786 N N . PRO A 1 98 ? 10.456 -8.020 -16.219 1.00 73.38 98 PRO A N 1
ATOM 787 C CA . PRO A 1 98 ? 11.303 -6.863 -16.518 1.00 73.38 98 PRO A CA 1
ATOM 788 C C . PRO A 1 98 ? 11.244 -6.402 -17.978 1.00 73.38 98 PRO A C 1
ATOM 790 O O . PRO A 1 98 ? 11.581 -5.262 -18.277 1.00 73.38 98 PRO A O 1
ATOM 793 N N . SER A 1 99 ? 10.848 -7.284 -18.901 1.00 75.44 99 SER A N 1
ATOM 794 C CA . SER A 1 99 ? 10.729 -6.968 -20.327 1.00 75.44 99 SER A CA 1
ATOM 795 C C . SER A 1 99 ? 9.420 -6.260 -20.692 1.00 75.44 99 SER A C 1
ATOM 797 O O . SER A 1 99 ? 9.324 -5.717 -21.791 1.00 75.44 99 SER A O 1
ATOM 799 N N . SER A 1 100 ? 8.417 -6.269 -19.809 1.00 70.94 100 SER A N 1
ATOM 800 C CA . SER A 1 100 ? 7.108 -5.633 -20.023 1.00 70.94 100 SER A CA 1
ATOM 801 C C . SER A 1 100 ? 6.838 -4.442 -19.108 1.00 70.94 100 SER A C 1
ATOM 803 O O . SER A 1 100 ? 5.915 -3.672 -19.381 1.00 70.94 100 SER A O 1
ATOM 805 N N . THR A 1 101 ? 7.610 -4.266 -18.033 1.00 66.62 101 THR A N 1
ATOM 806 C CA . THR A 1 101 ? 7.332 -3.218 -17.049 1.00 66.62 101 THR A CA 1
ATOM 807 C C . THR A 1 101 ? 7.770 -1.840 -17.551 1.00 66.62 101 THR A C 1
ATOM 809 O O . THR A 1 101 ? 8.952 -1.550 -17.701 1.00 66.62 101 THR A O 1
ATOM 812 N N . ILE A 1 102 ? 6.794 -0.954 -17.769 1.00 71.94 102 ILE A N 1
ATOM 813 C CA . ILE A 1 102 ? 7.012 0.456 -18.156 1.00 71.94 102 ILE A CA 1
ATOM 814 C C . ILE A 1 102 ? 7.415 1.314 -16.935 1.00 71.94 102 ILE A C 1
ATOM 816 O O . ILE A 1 102 ? 7.879 2.443 -17.077 1.00 71.94 102 ILE A O 1
ATOM 820 N N . ILE A 1 103 ? 7.242 0.779 -15.724 1.00 79.44 103 ILE A N 1
ATOM 821 C CA . ILE A 1 103 ? 7.504 1.461 -14.454 1.00 79.44 103 ILE A CA 1
ATOM 822 C C . ILE A 1 103 ? 8.666 0.821 -13.687 1.00 79.44 103 ILE A C 1
ATOM 824 O O . ILE A 1 103 ? 8.847 -0.393 -13.689 1.00 79.44 103 ILE A O 1
ATOM 828 N N . SER A 1 104 ? 9.453 1.642 -12.996 1.00 83.44 104 SER A N 1
ATOM 829 C CA . SER A 1 104 ? 10.459 1.144 -12.059 1.00 83.44 104 SER A CA 1
ATOM 830 C C . SER A 1 104 ? 9.785 0.797 -10.733 1.00 83.44 104 SER A C 1
ATOM 832 O O . SER A 1 104 ? 9.029 1.610 -10.203 1.00 83.44 104 SER A O 1
ATOM 834 N N . ILE A 1 105 ? 10.061 -0.389 -10.192 1.00 86.81 105 ILE A N 1
ATOM 835 C CA . ILE A 1 105 ? 9.620 -0.795 -8.854 1.00 86.81 105 ILE A CA 1
ATOM 836 C C . ILE A 1 105 ? 10.836 -1.044 -7.965 1.00 86.81 105 ILE A C 1
ATOM 838 O O . ILE A 1 105 ? 11.869 -1.540 -8.417 1.00 86.81 105 ILE A O 1
ATOM 842 N N . THR A 1 106 ? 10.729 -0.685 -6.687 1.00 85.56 106 THR A N 1
ATOM 843 C CA . THR A 1 106 ? 11.821 -0.894 -5.729 1.00 85.56 106 THR A CA 1
ATOM 844 C C . THR A 1 106 ? 12.009 -2.388 -5.430 1.00 85.56 106 THR A C 1
ATOM 846 O O . THR A 1 106 ? 11.062 -3.169 -5.570 1.00 85.56 106 THR A O 1
ATOM 849 N N . PRO A 1 107 ? 13.197 -2.821 -4.960 1.00 83.00 107 PRO A N 1
ATOM 850 C CA . PRO A 1 107 ? 13.417 -4.214 -4.568 1.00 83.00 107 PRO A CA 1
ATOM 851 C C . PRO A 1 107 ? 12.4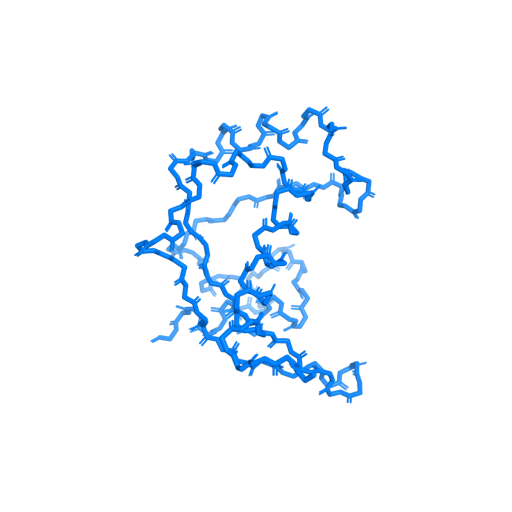27 -4.727 -3.512 1.00 83.00 107 PRO A C 1
ATOM 853 O O . PRO A 1 107 ? 12.016 -5.883 -3.578 1.00 83.00 107 PRO A O 1
ATOM 856 N N . ALA A 1 108 ? 12.021 -3.865 -2.570 1.00 82.81 108 ALA A N 1
ATOM 857 C CA . ALA A 1 108 ? 11.006 -4.195 -1.571 1.00 82.81 108 ALA A CA 1
ATOM 858 C C . ALA A 1 108 ? 9.649 -4.456 -2.242 1.00 82.81 108 ALA A C 1
ATOM 860 O O . ALA A 1 108 ? 9.117 -5.554 -2.125 1.00 82.81 108 ALA A O 1
ATOM 861 N N . CYS A 1 109 ? 9.171 -3.515 -3.065 1.00 86.81 109 CYS A N 1
ATOM 862 C CA . CYS A 1 109 ? 7.916 -3.655 -3.809 1.00 86.81 109 CYS A CA 1
ATOM 863 C C . CYS A 1 109 ? 7.890 -4.924 -4.681 1.00 86.81 109 CYS A C 1
ATOM 865 O O . CYS A 1 109 ? 6.910 -5.670 -4.670 1.00 86.81 109 CYS A O 1
ATOM 867 N N . HIS A 1 110 ? 8.988 -5.230 -5.381 1.00 86.75 110 HIS A N 1
ATOM 868 C CA . HIS A 1 110 ? 9.103 -6.455 -6.174 1.00 86.75 110 HIS A CA 1
ATOM 869 C C . HIS A 1 110 ? 8.934 -7.718 -5.314 1.00 86.75 110 HIS A C 1
ATOM 871 O O . HIS A 1 110 ? 8.238 -8.657 -5.712 1.00 86.75 110 HIS A O 1
ATOM 877 N N . ALA A 1 111 ? 9.556 -7.765 -4.133 1.00 84.12 111 ALA A N 1
ATOM 878 C CA . ALA A 1 111 ? 9.438 -8.898 -3.219 1.00 84.12 111 ALA A CA 1
ATOM 879 C C . ALA A 1 111 ? 8.005 -9.051 -2.681 1.00 84.12 111 ALA A C 1
ATOM 881 O O . ALA A 1 111 ? 7.479 -10.169 -2.655 1.00 84.12 111 ALA A O 1
ATOM 882 N N . THR A 1 112 ? 7.349 -7.943 -2.332 1.00 88.19 112 THR A N 1
ATOM 883 C CA . THR A 1 112 ? 5.951 -7.912 -1.877 1.00 88.19 112 THR A CA 1
ATOM 884 C C . THR A 1 112 ? 5.005 -8.446 -2.950 1.00 88.19 112 THR A C 1
ATOM 886 O O . THR A 1 112 ? 4.240 -9.374 -2.691 1.00 88.19 112 THR A O 1
ATOM 889 N N . LEU A 1 113 ? 5.110 -7.949 -4.187 1.00 89.06 113 LEU A N 1
ATOM 890 C CA . LEU A 1 113 ? 4.270 -8.383 -5.311 1.00 89.06 113 LEU A CA 1
ATOM 891 C C . LEU A 1 113 ? 4.518 -9.845 -5.703 1.00 89.06 113 LEU A C 1
ATOM 893 O O . LEU A 1 113 ? 3.573 -10.580 -5.997 1.00 89.06 113 LEU A O 1
ATOM 897 N N . THR A 1 114 ? 5.778 -10.290 -5.667 1.00 88.12 114 THR A N 1
ATOM 898 C CA . THR A 1 114 ? 6.133 -11.699 -5.905 1.00 88.12 114 THR A CA 1
ATOM 899 C C . THR A 1 114 ? 5.505 -12.605 -4.852 1.00 88.12 114 THR A C 1
ATOM 901 O O . THR A 1 114 ? 5.036 -13.687 -5.182 1.00 88.12 114 THR A O 1
ATOM 904 N N . THR A 1 115 ? 5.494 -12.173 -3.589 1.00 87.38 115 THR A N 1
ATOM 905 C CA . THR A 1 115 ? 4.886 -12.930 -2.488 1.00 87.38 115 THR A CA 1
ATOM 906 C C . THR A 1 115 ? 3.372 -12.986 -2.634 1.00 87.38 115 THR A C 1
ATOM 908 O O . THR A 1 115 ? 2.798 -14.059 -2.512 1.00 87.38 115 THR A O 1
ATOM 911 N N . TYR A 1 116 ? 2.735 -11.856 -2.943 1.00 86.31 116 TYR A N 1
ATOM 912 C CA . TYR A 1 116 ? 1.288 -11.782 -3.135 1.00 86.31 116 TYR A CA 1
ATOM 913 C C . TYR A 1 116 ? 0.785 -12.657 -4.297 1.00 86.31 116 TYR A C 1
ATOM 915 O O . TYR A 1 116 ? -0.336 -13.149 -4.254 1.00 86.31 116 TYR A O 1
ATOM 923 N N . SER A 1 117 ? 1.603 -12.844 -5.337 1.00 84.94 117 SER A N 1
ATOM 924 C CA . SER A 1 117 ? 1.227 -13.591 -6.549 1.00 84.94 117 SER A CA 1
ATOM 925 C C . SER A 1 117 ? 1.429 -15.111 -6.453 1.00 84.94 117 SER A C 1
ATOM 927 O O . SER A 1 117 ? 1.181 -15.805 -7.440 1.00 84.94 117 SER A O 1
ATOM 929 N N . ARG A 1 118 ? 1.943 -15.622 -5.329 1.00 77.38 118 ARG A N 1
ATOM 930 C CA . ARG A 1 118 ? 2.150 -17.059 -5.082 1.00 77.38 118 ARG A CA 1
ATOM 931 C C . ARG A 1 118 ? 0.912 -17.694 -4.470 1.00 77.38 118 ARG A C 1
ATOM 933 O O . ARG A 1 118 ? 0.632 -18.846 -4.863 1.00 77.38 118 ARG A O 1
#

Radius of gyration: 15.47 Å; chains: 1; bounding box: 36×34×49 Å

Organism: NCBI:txid433720

Secondary structure (DSSP, 8-state):
---HHHHHHHHHHHHHHHHHHHH---GGGB-HHHH-EEEEEEEEGGGTTEEEEEEE--BSS-HHHHHHHHTT--STTTTT-S------GGGHHHHH-TTT-SS---HHHHHHHHHHT-

Foldseek 3Di:
DDDPVNVVVVLLVVVLLVCCQQQVDDSVQKPCVPAWDFLDWAFDVVVVRDIDTAIDIDGPDDPVVSQVSLVVCPGNPNPVDDDDDDDDLVCLVQCLDPVRHPDDDDPVRNVNSVSVVD

Sequence (118 aa):
SYSQENIIEEIHSSTIAECVDETNVDRNSLLVDSSFYVLAITRNLNQYGRPSVESCLRTSMTSHELQQRYNLQTQSEAFESTELKFWPLNKISDLLNPSSTIISITPACHATLTTYSR

pLDDT: mean 87.64, std 6.99, range [63.91, 97.38]

InterPro domains:
  IPR055295 Uridine diphosphate glucose pyrophosphatase NUDT22/Nudix hydrolase 9-like [PTHR31835] (4-110)